Protein AF-A0A818DQZ1-F1 (afdb_monomer_lite)

Sequence (182 aa):
MADVVHRISELTHTRLSWFGCSDDDACNRLNHRHTVLMLLIFSAILTSRLFISDLIICWTPGEFTGNFVSYTRHYCYVTNTYYISMNETIPTLNNSHMRRKRSIYYYQWLPILLAFQSLLFLIPRLIWSSFSSRCGINLQHCLSPQFDYRTSRYKVHNITTMLNLLARAKQHDFNRMSTNDN

Radius of gyration: 31.28 Å; chains: 1; bounding box: 62×57×90 Å

Structure (mmCIF, N/CA/C/O backbone):
data_AF-A0A818DQZ1-F1
#
_entry.id   AF-A0A818DQZ1-F1
#
loop_
_atom_site.group_PDB
_atom_site.id
_atom_site.type_symbol
_atom_site.label_atom_id
_atom_site.label_alt_id
_atom_site.label_comp_id
_atom_site.label_asym_id
_atom_site.label_entity_id
_atom_site.label_seq_id
_atom_site.pdbx_PDB_ins_code
_atom_site.Cartn_x
_atom_site.Cartn_y
_atom_site.Cartn_z
_atom_site.occupancy
_atom_site.B_iso_or_equiv
_atom_site.auth_seq_id
_atom_site.auth_comp_id
_atom_site.auth_asym_id
_atom_site.auth_atom_id
_atom_site.pdbx_PDB_model_num
ATOM 1 N N . MET A 1 1 ? 11.824 -7.805 11.568 1.00 47.78 1 MET A N 1
ATOM 2 C CA . MET A 1 1 ? 11.277 -6.735 10.692 1.00 47.78 1 MET A CA 1
ATOM 3 C C . MET A 1 1 ? 12.377 -5.894 10.060 1.00 47.78 1 MET A C 1
ATOM 5 O O . MET A 1 1 ? 12.361 -5.762 8.843 1.00 47.78 1 MET A O 1
ATOM 9 N N . ALA A 1 2 ? 13.357 -5.417 10.841 1.00 38.09 2 ALA A N 1
ATOM 10 C CA . ALA A 1 2 ? 14.589 -4.831 10.307 1.00 38.09 2 ALA A CA 1
ATOM 11 C C . ALA A 1 2 ? 15.264 -5.759 9.281 1.00 38.09 2 ALA A C 1
ATOM 13 O O . ALA A 1 2 ? 15.567 -5.300 8.196 1.00 38.09 2 ALA A O 1
ATOM 14 N N . ASP A 1 3 ? 15.335 -7.072 9.529 1.00 43.72 3 ASP A N 1
ATOM 15 C CA . ASP A 1 3 ? 15.917 -8.030 8.570 1.00 43.72 3 ASP A CA 1
ATOM 16 C C . ASP A 1 3 ? 15.162 -8.177 7.243 1.00 43.72 3 ASP A C 1
ATOM 18 O O . ASP A 1 3 ? 15.770 -8.482 6.223 1.00 43.72 3 ASP A O 1
ATOM 22 N N . VAL A 1 4 ? 13.840 -7.970 7.223 1.00 52.91 4 VAL A N 1
ATOM 23 C CA . VAL A 1 4 ? 13.047 -8.052 5.982 1.00 52.91 4 VAL A CA 1
ATOM 24 C C . VAL A 1 4 ? 13.226 -6.773 5.175 1.00 52.91 4 VAL A C 1
ATOM 26 O O . VAL A 1 4 ? 13.477 -6.839 3.979 1.00 52.91 4 VAL A O 1
ATOM 29 N N . VAL A 1 5 ? 13.183 -5.612 5.833 1.00 55.16 5 VAL A N 1
ATOM 30 C CA . VAL A 1 5 ? 13.461 -4.314 5.200 1.00 55.16 5 VAL A CA 1
ATOM 31 C C . VAL A 1 5 ? 14.922 -4.227 4.746 1.00 55.16 5 VAL A C 1
ATOM 33 O O . VAL A 1 5 ? 15.173 -3.727 3.659 1.00 55.16 5 VAL A O 1
ATOM 36 N N . HIS A 1 6 ? 15.860 -4.786 5.513 1.00 45.72 6 HIS A N 1
ATOM 37 C CA . HIS A 1 6 ? 17.288 -4.841 5.198 1.00 45.72 6 HIS A CA 1
ATOM 38 C C . HIS A 1 6 ? 17.586 -5.825 4.059 1.00 45.72 6 HIS A C 1
ATOM 40 O O . HIS A 1 6 ? 18.389 -5.524 3.186 1.00 45.72 6 HIS A O 1
ATOM 46 N N . ARG A 1 7 ? 16.904 -6.979 3.987 1.00 51.22 7 ARG A N 1
ATOM 47 C CA . ARG A 1 7 ? 17.007 -7.885 2.824 1.00 51.22 7 ARG A CA 1
ATOM 48 C C . ARG A 1 7 ? 16.339 -7.309 1.580 1.00 51.22 7 ARG A C 1
ATOM 50 O O . ARG A 1 7 ? 16.860 -7.488 0.486 1.00 51.22 7 ARG A O 1
ATOM 57 N N . ILE A 1 8 ? 15.223 -6.592 1.729 1.00 55.84 8 ILE A N 1
ATOM 58 C CA . ILE A 1 8 ? 14.597 -5.856 0.624 1.00 55.84 8 ILE A CA 1
ATOM 59 C C . ILE A 1 8 ? 15.520 -4.722 0.163 1.00 55.84 8 ILE A C 1
ATOM 61 O O . ILE A 1 8 ? 15.687 -4.582 -1.042 1.00 55.84 8 ILE A O 1
ATOM 65 N N . SER A 1 9 ? 16.171 -3.983 1.076 1.00 52.62 9 SER A N 1
ATOM 66 C CA . SER A 1 9 ? 17.128 -2.916 0.741 1.00 52.62 9 SER A CA 1
ATOM 67 C C . SER A 1 9 ? 18.417 -3.443 0.111 1.00 52.62 9 SER A C 1
ATOM 69 O O . SER A 1 9 ? 18.928 -2.832 -0.821 1.00 52.62 9 SER A O 1
ATOM 71 N N . GLU A 1 10 ? 18.921 -4.590 0.567 1.00 52.28 10 GLU A N 1
ATOM 72 C CA . GLU A 1 10 ? 20.046 -5.320 -0.035 1.00 52.28 10 GLU A CA 1
ATOM 73 C C . GLU A 1 10 ? 19.701 -5.826 -1.445 1.00 52.28 10 GLU A C 1
ATOM 75 O O . GLU A 1 10 ? 20.519 -5.723 -2.360 1.00 52.28 10 GLU A O 1
ATOM 80 N N . LEU A 1 11 ? 18.465 -6.297 -1.664 1.00 50.78 11 LEU A N 1
ATOM 81 C CA . LEU A 1 11 ? 17.949 -6.665 -2.987 1.00 50.78 11 LEU A CA 1
ATOM 82 C C . LEU A 1 11 ? 17.739 -5.442 -3.897 1.00 50.78 11 LEU A C 1
ATOM 84 O O . LEU A 1 11 ? 17.914 -5.556 -5.110 1.00 50.78 11 LEU A O 1
ATOM 88 N N . THR A 1 12 ? 17.414 -4.259 -3.362 1.00 53.41 12 THR A N 1
ATOM 89 C CA . THR A 1 12 ? 17.425 -3.006 -4.141 1.00 53.41 12 THR A CA 1
ATOM 90 C C . THR A 1 12 ? 18.836 -2.473 -4.393 1.00 53.41 12 THR A C 1
ATOM 92 O O . THR A 1 12 ? 19.048 -1.887 -5.453 1.00 53.41 12 THR A O 1
ATOM 95 N N . HIS A 1 13 ? 19.805 -2.694 -3.497 1.00 48.12 13 HIS A N 1
ATOM 96 C CA . HIS A 1 13 ? 21.204 -2.263 -3.656 1.00 48.12 13 HIS A CA 1
ATOM 97 C C . HIS A 1 13 ? 22.009 -3.143 -4.619 1.00 48.12 13 HIS A C 1
ATOM 99 O O . HIS A 1 13 ? 22.716 -2.627 -5.481 1.00 48.12 13 HIS A O 1
ATOM 105 N N . THR A 1 14 ? 21.835 -4.462 -4.578 1.00 47.22 14 THR A N 1
ATOM 106 C CA . THR A 1 14 ? 22.411 -5.375 -5.588 1.00 47.22 14 THR A CA 1
ATOM 107 C C . THR A 1 14 ? 21.776 -5.189 -6.971 1.00 47.22 14 THR A C 1
ATOM 109 O O . THR A 1 14 ? 22.404 -5.475 -7.987 1.00 47.22 14 THR A O 1
ATOM 112 N N . ARG A 1 15 ? 20.566 -4.615 -7.032 1.00 47.59 15 ARG A N 1
ATOM 113 C CA . ARG A 1 15 ? 19.863 -4.213 -8.263 1.00 47.59 15 ARG A CA 1
ATOM 114 C C . ARG A 1 15 ? 20.023 -2.724 -8.602 1.00 47.59 15 ARG A C 1
ATOM 116 O O . ARG A 1 15 ? 19.498 -2.286 -9.622 1.00 47.59 15 ARG A O 1
ATOM 123 N N . LEU A 1 16 ? 20.769 -1.947 -7.807 1.00 50.62 16 LEU A N 1
ATOM 124 C CA . LEU A 1 16 ? 21.170 -0.574 -8.150 1.00 50.62 16 LEU A CA 1
ATOM 125 C C . LEU A 1 16 ? 22.153 -0.563 -9.330 1.00 50.62 16 LEU A C 1
ATOM 127 O O . LEU A 1 16 ? 22.091 0.341 -10.159 1.00 50.62 16 LEU A O 1
ATOM 131 N N . SER A 1 17 ? 22.938 -1.632 -9.497 1.00 45.19 17 SER A N 1
ATOM 132 C CA . SER A 1 17 ? 23.759 -1.878 -10.692 1.00 45.19 17 SER A CA 1
ATOM 133 C C . SER A 1 17 ? 22.932 -2.155 -11.963 1.00 45.19 17 SER A C 1
ATOM 135 O O . SER A 1 17 ? 23.385 -1.854 -13.062 1.00 45.19 17 SER A O 1
ATOM 137 N N . TRP A 1 18 ? 21.684 -2.633 -11.835 1.00 46.78 18 TRP A N 1
ATOM 138 C CA . TRP A 1 18 ? 20.730 -2.808 -12.947 1.00 46.78 18 TRP A CA 1
ATOM 139 C C . TRP A 1 18 ? 20.053 -1.504 -13.400 1.00 46.78 18 TRP A C 1
ATOM 141 O O . TRP A 1 18 ? 19.342 -1.504 -14.402 1.00 46.78 18 TRP A O 1
ATOM 151 N N . PHE A 1 19 ? 20.222 -0.392 -12.678 1.00 48.22 19 PHE A N 1
ATOM 152 C CA . PHE A 1 19 ? 19.726 0.927 -13.100 1.00 48.22 19 PHE A CA 1
ATOM 153 C C . PHE A 1 19 ? 20.746 1.708 -13.955 1.00 48.22 19 PHE A C 1
ATOM 155 O O . PHE A 1 19 ? 20.507 2.873 -14.259 1.00 48.22 19 PHE A O 1
ATOM 162 N N . GLY A 1 20 ? 21.880 1.095 -14.317 1.00 46.16 20 GLY A N 1
ATOM 163 C CA . GLY A 1 20 ? 22.997 1.747 -15.010 1.00 46.16 20 GLY A CA 1
ATOM 164 C C . GLY A 1 20 ? 22.925 1.787 -16.542 1.00 46.16 20 GLY A C 1
ATOM 165 O O . GLY A 1 20 ? 23.834 2.333 -17.158 1.00 46.16 20 GLY A O 1
ATOM 166 N N . CYS A 1 21 ? 21.882 1.246 -17.179 1.00 52.69 21 CYS A N 1
ATOM 167 C CA . CYS A 1 21 ? 21.684 1.405 -18.622 1.00 52.69 21 CYS A CA 1
ATOM 168 C C . CYS A 1 21 ? 20.655 2.513 -18.877 1.00 52.69 21 CYS A C 1
ATOM 170 O O . CYS A 1 21 ? 19.452 2.319 -18.719 1.00 52.69 21 CYS A O 1
ATOM 172 N N . SER A 1 22 ? 21.163 3.707 -19.179 1.00 55.16 22 SER A N 1
ATOM 173 C CA . SER A 1 22 ? 20.392 4.933 -19.376 1.00 55.16 22 SER A CA 1
ATOM 174 C C . SER A 1 22 ? 19.818 5.007 -20.793 1.00 55.16 22 SER A C 1
ATOM 176 O O . SER A 1 22 ? 20.357 5.726 -21.625 1.00 55.16 22 SER A O 1
ATOM 178 N N . ASP A 1 23 ? 18.721 4.289 -21.035 1.00 55.78 23 ASP A N 1
ATOM 179 C CA . ASP A 1 23 ? 17.857 4.473 -22.220 1.00 55.78 23 ASP A CA 1
ATOM 180 C C . ASP A 1 23 ? 16.355 4.396 -21.859 1.00 55.78 23 ASP A C 1
ATOM 182 O O . ASP A 1 23 ? 15.497 4.127 -22.693 1.00 55.78 23 ASP A O 1
ATOM 186 N N . ASP A 1 24 ? 16.019 4.602 -20.579 1.00 65.12 24 ASP A N 1
ATOM 187 C CA . ASP A 1 24 ? 14.637 4.582 -20.094 1.00 65.12 24 ASP A CA 1
ATOM 188 C C . ASP A 1 24 ? 14.044 5.999 -20.054 1.00 65.12 24 ASP A C 1
ATOM 190 O O . ASP A 1 24 ? 14.524 6.864 -19.309 1.00 65.12 24 ASP A O 1
ATOM 194 N N . ASP A 1 25 ? 12.944 6.210 -20.783 1.00 74.88 25 ASP A N 1
ATOM 195 C CA . ASP A 1 25 ? 12.157 7.446 -20.756 1.00 74.88 25 ASP A CA 1
ATOM 196 C C . ASP A 1 25 ? 11.821 7.891 -19.321 1.00 74.88 25 ASP A C 1
ATOM 198 O O . ASP A 1 25 ? 11.555 7.083 -18.422 1.00 74.88 25 ASP A O 1
ATOM 202 N N . ALA A 1 26 ? 11.764 9.208 -19.096 1.00 73.56 26 ALA A N 1
ATOM 203 C CA . ALA A 1 26 ? 11.501 9.789 -17.776 1.00 73.56 26 ALA A CA 1
ATOM 204 C C . ALA A 1 26 ? 10.198 9.264 -17.135 1.00 73.56 26 ALA A C 1
ATOM 206 O O . ALA A 1 26 ? 10.165 9.006 -15.929 1.00 73.56 26 ALA A O 1
ATOM 207 N N . CYS A 1 27 ? 9.154 9.036 -17.942 1.00 75.31 27 CYS A N 1
ATOM 208 C CA . CYS A 1 27 ? 7.898 8.433 -17.487 1.00 75.31 27 CYS A CA 1
ATOM 209 C C . CYS A 1 27 ? 8.081 6.993 -16.992 1.00 75.31 27 CYS A C 1
ATOM 211 O O . CYS A 1 27 ? 7.525 6.629 -15.953 1.00 75.31 27 CYS A O 1
ATOM 213 N N . ASN A 1 28 ? 8.888 6.183 -17.688 1.00 73.50 28 ASN A N 1
ATOM 214 C CA . ASN A 1 28 ? 9.162 4.812 -17.269 1.00 73.50 28 ASN A CA 1
ATOM 215 C C . ASN A 1 28 ? 9.879 4.816 -15.913 1.00 73.50 28 ASN A C 1
ATOM 217 O O . ASN A 1 28 ? 9.441 4.146 -14.977 1.00 73.50 28 ASN A O 1
ATOM 221 N N . ARG A 1 29 ? 10.923 5.644 -15.772 1.00 74.06 29 ARG A N 1
ATOM 222 C CA . ARG A 1 29 ? 11.687 5.800 -14.524 1.00 74.06 29 ARG A CA 1
ATOM 223 C C . ARG A 1 29 ? 10.828 6.245 -13.347 1.00 74.06 29 ARG A C 1
ATOM 225 O O . ARG A 1 29 ? 10.977 5.700 -12.253 1.00 74.06 29 ARG A O 1
ATOM 232 N N . LEU A 1 30 ? 9.942 7.221 -13.548 1.00 77.81 30 LEU A N 1
ATOM 233 C CA . LEU A 1 30 ? 9.057 7.694 -12.485 1.00 77.81 30 LEU A CA 1
ATOM 234 C C . LEU A 1 30 ? 8.181 6.549 -11.963 1.00 77.81 30 LEU A C 1
ATOM 236 O O . LEU A 1 30 ? 8.103 6.323 -10.757 1.00 77.81 30 LEU A O 1
ATOM 240 N N . ASN A 1 31 ? 7.599 5.771 -12.873 1.00 82.50 31 ASN A N 1
ATOM 241 C CA . ASN A 1 31 ? 6.626 4.758 -12.506 1.00 82.50 31 ASN A CA 1
ATOM 242 C C . ASN A 1 31 ? 7.258 3.517 -11.846 1.00 82.50 31 ASN A C 1
ATOM 244 O O . ASN A 1 31 ? 6.921 3.162 -10.718 1.00 82.50 31 ASN A O 1
ATOM 248 N N . HIS A 1 32 ? 8.227 2.867 -12.495 1.00 79.44 32 HIS A N 1
ATOM 249 C CA . HIS A 1 32 ? 8.748 1.594 -11.978 1.00 79.44 32 HIS A CA 1
ATOM 250 C C . HIS A 1 32 ? 9.737 1.762 -10.811 1.00 79.44 32 HIS A C 1
ATOM 252 O O . HIS A 1 32 ? 10.016 0.792 -10.104 1.00 79.44 32 HIS A O 1
ATOM 258 N N . ARG A 1 33 ? 10.317 2.959 -10.628 1.00 78.50 33 ARG A N 1
ATOM 259 C CA . ARG A 1 33 ? 11.301 3.231 -9.568 1.00 78.50 33 ARG A CA 1
ATOM 260 C C . ARG A 1 33 ? 10.695 4.030 -8.426 1.00 78.50 33 ARG A C 1
ATOM 262 O O . ARG A 1 33 ? 10.740 3.567 -7.291 1.00 78.50 33 ARG A O 1
ATOM 269 N N . HIS A 1 34 ? 10.140 5.210 -8.706 1.00 82.62 34 HIS A N 1
ATOM 270 C CA . HIS A 1 34 ? 9.663 6.099 -7.645 1.00 82.62 34 HIS A CA 1
ATOM 271 C C . HIS A 1 34 ? 8.326 5.632 -7.069 1.00 82.62 34 HIS A C 1
ATOM 273 O O . HIS A 1 34 ? 8.215 5.530 -5.849 1.00 82.62 34 HIS A O 1
ATOM 279 N N . THR A 1 35 ? 7.344 5.275 -7.905 1.00 88.31 35 THR A N 1
ATOM 280 C CA . THR A 1 35 ? 6.035 4.805 -7.413 1.00 88.31 35 THR A CA 1
ATOM 281 C C . THR A 1 35 ? 6.171 3.522 -6.595 1.00 88.31 35 THR A C 1
ATOM 283 O O . THR A 1 35 ? 5.635 3.442 -5.492 1.00 88.31 35 THR A O 1
ATOM 286 N N . VAL A 1 36 ? 6.943 2.540 -7.077 1.00 87.19 36 VAL A N 1
ATOM 287 C CA . VAL A 1 36 ? 7.194 1.281 -6.349 1.00 87.19 36 VAL A CA 1
ATOM 288 C C . VAL A 1 36 ? 7.877 1.543 -5.003 1.00 87.19 36 VAL A C 1
ATOM 290 O O . VAL A 1 36 ? 7.434 1.011 -3.988 1.00 87.19 36 VAL A O 1
ATOM 293 N N . LEU A 1 37 ? 8.910 2.396 -4.968 1.00 86.44 37 LEU A N 1
ATOM 294 C CA . LEU A 1 37 ? 9.603 2.758 -3.727 1.00 86.44 37 LEU A CA 1
ATOM 295 C C . LEU A 1 37 ? 8.650 3.425 -2.723 1.00 86.44 37 LEU A C 1
ATOM 297 O O . LEU A 1 37 ? 8.609 3.022 -1.563 1.00 86.44 37 LEU A O 1
ATOM 301 N N . MET A 1 38 ? 7.864 4.411 -3.165 1.00 88.56 38 MET A N 1
ATOM 302 C CA . MET A 1 38 ? 6.917 5.124 -2.302 1.00 88.56 38 MET A CA 1
ATOM 303 C C . MET A 1 38 ? 5.849 4.178 -1.743 1.00 88.56 38 MET A C 1
ATOM 305 O O . MET A 1 38 ? 5.587 4.191 -0.541 1.00 88.56 38 MET A O 1
ATOM 309 N N . LEU A 1 39 ? 5.277 3.309 -2.583 1.00 90.12 39 LEU A N 1
ATOM 310 C CA . LEU A 1 39 ? 4.285 2.320 -2.156 1.00 90.12 39 LEU A CA 1
ATOM 311 C C . LEU A 1 39 ? 4.863 1.320 -1.148 1.00 90.12 39 LEU A C 1
ATOM 313 O O . LEU A 1 39 ? 4.202 1.009 -0.159 1.00 90.12 39 LEU A O 1
ATOM 317 N N . LEU A 1 40 ? 6.101 0.857 -1.350 1.00 87.12 40 LEU A N 1
ATOM 318 C CA . LEU A 1 40 ? 6.775 -0.037 -0.405 1.00 87.12 40 LEU A CA 1
ATOM 319 C C . LEU A 1 40 ? 7.040 0.642 0.942 1.00 87.12 40 LEU A C 1
ATOM 321 O O . LEU A 1 40 ? 6.809 0.027 1.982 1.00 87.12 40 LEU A O 1
ATOM 325 N N . ILE A 1 41 ? 7.469 1.908 0.940 1.00 88.12 41 ILE A N 1
ATOM 326 C CA . ILE A 1 41 ? 7.681 2.680 2.172 1.00 88.12 41 ILE A CA 1
ATOM 327 C C . ILE A 1 41 ? 6.360 2.837 2.930 1.00 88.12 41 ILE A C 1
ATOM 329 O O . ILE A 1 41 ? 6.297 2.520 4.117 1.00 88.12 41 ILE A O 1
ATOM 333 N N . PHE A 1 42 ? 5.285 3.261 2.260 1.00 89.44 42 PHE A N 1
ATOM 334 C CA . PHE A 1 42 ? 3.97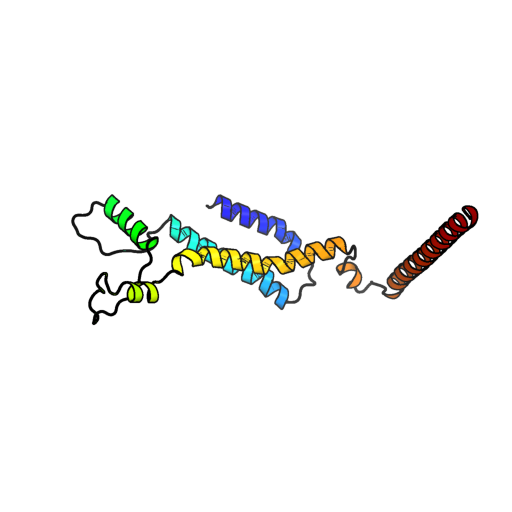8 3.399 2.906 1.00 89.44 42 PHE A CA 1
ATOM 335 C C . PHE A 1 42 ? 3.437 2.062 3.416 1.00 89.44 42 PHE A C 1
ATOM 337 O O . PHE A 1 42 ? 2.959 1.989 4.548 1.00 89.44 42 PHE A O 1
ATOM 344 N N . SER A 1 43 ? 3.575 0.989 2.636 1.00 89.75 43 SER A N 1
ATOM 345 C CA . SER A 1 43 ? 3.207 -0.362 3.062 1.00 89.75 43 SER A CA 1
ATOM 346 C C . SER A 1 43 ? 3.983 -0.791 4.310 1.00 89.75 43 SER A C 1
ATOM 348 O O . SER A 1 43 ? 3.396 -1.351 5.236 1.00 89.75 43 SER A O 1
ATOM 350 N N . ALA A 1 44 ? 5.289 -0.515 4.371 1.00 86.75 44 ALA A N 1
ATOM 351 C CA . ALA A 1 44 ? 6.131 -0.843 5.518 1.00 86.75 44 ALA A CA 1
ATOM 352 C C . ALA A 1 44 ? 5.762 -0.022 6.763 1.00 86.75 44 ALA A C 1
ATOM 354 O O . ALA A 1 44 ? 5.709 -0.576 7.860 1.00 86.75 44 ALA A O 1
ATOM 355 N N . ILE A 1 45 ? 5.457 1.271 6.601 1.00 88.88 45 ILE A N 1
ATOM 356 C CA . ILE A 1 45 ? 4.994 2.137 7.696 1.00 88.88 45 ILE A CA 1
ATOM 357 C C . ILE A 1 45 ? 3.653 1.642 8.243 1.00 88.88 45 ILE A C 1
ATOM 359 O O . ILE A 1 45 ? 3.503 1.503 9.452 1.00 88.88 45 ILE A O 1
ATOM 363 N N . LEU A 1 46 ? 2.677 1.347 7.382 1.00 88.81 46 LEU A N 1
ATOM 364 C CA . LEU A 1 46 ? 1.388 0.818 7.837 1.00 88.81 46 LEU A CA 1
ATOM 365 C C . LEU A 1 46 ? 1.565 -0.524 8.546 1.00 88.81 46 LEU A C 1
ATOM 367 O O . LEU A 1 46 ? 0.982 -0.748 9.601 1.00 88.81 46 LEU A O 1
ATOM 371 N N . THR A 1 47 ? 2.423 -1.385 8.002 1.00 86.75 47 THR A N 1
ATOM 372 C CA . THR A 1 47 ? 2.699 -2.696 8.586 1.00 86.75 47 THR A CA 1
ATOM 373 C C . THR A 1 47 ? 3.361 -2.581 9.956 1.00 86.75 47 THR A C 1
ATOM 375 O O . THR A 1 47 ? 2.959 -3.266 10.888 1.00 86.75 47 THR A O 1
ATOM 378 N N . SER A 1 48 ? 4.336 -1.685 10.126 1.00 86.19 48 SER A N 1
ATOM 379 C CA . SER A 1 48 ? 4.999 -1.493 11.421 1.00 86.19 48 SER A CA 1
ATOM 380 C C . SER A 1 48 ? 4.037 -0.979 12.493 1.00 86.19 48 SER A C 1
ATOM 382 O O . SER A 1 48 ? 4.117 -1.410 13.644 1.00 86.19 48 SER A O 1
ATOM 384 N N . ARG A 1 49 ? 3.074 -0.130 12.110 1.00 83.31 49 ARG A N 1
ATOM 385 C CA . ARG A 1 49 ? 2.006 0.328 13.008 1.00 83.31 49 ARG A CA 1
ATOM 386 C C . ARG A 1 49 ? 1.105 -0.812 13.483 1.00 83.31 49 ARG A C 1
ATOM 388 O O . ARG A 1 49 ? 0.698 -0.755 14.634 1.00 83.31 49 ARG A O 1
ATOM 395 N N . LEU A 1 50 ? 0.865 -1.847 12.667 1.00 78.62 50 LEU A N 1
ATOM 396 C CA . LEU A 1 50 ? 0.096 -3.036 13.079 1.00 78.62 50 LEU A CA 1
ATOM 397 C C . LEU A 1 50 ? 0.776 -3.813 14.220 1.00 78.62 50 LEU A C 1
ATOM 399 O O . LEU A 1 50 ? 0.089 -4.442 15.014 1.00 78.62 50 LEU A O 1
ATOM 403 N N . PHE A 1 51 ? 2.113 -3.811 14.281 1.00 78.56 51 PHE A N 1
ATOM 404 C CA . PHE A 1 51 ? 2.872 -4.617 15.247 1.00 78.56 51 PHE A CA 1
ATOM 405 C C . PHE A 1 51 ? 3.234 -3.869 16.531 1.00 78.56 51 PHE A C 1
ATOM 407 O O . PHE A 1 51 ? 3.376 -4.489 17.580 1.00 78.56 51 PHE A O 1
ATOM 414 N N . ILE A 1 52 ? 3.460 -2.557 16.440 1.00 78.62 52 ILE A N 1
ATOM 415 C CA . ILE A 1 52 ? 4.010 -1.756 17.545 1.00 78.62 52 ILE A CA 1
ATOM 416 C C . ILE A 1 52 ? 2.905 -1.013 18.304 1.00 78.62 52 ILE A C 1
ATOM 418 O O . ILE A 1 52 ? 3.098 -0.627 19.454 1.00 78.62 52 ILE A O 1
ATOM 422 N N . SER A 1 53 ? 1.761 -0.752 17.670 1.00 76.31 53 SER A N 1
ATOM 423 C CA . SER A 1 53 ? 0.737 0.141 18.210 1.00 76.31 53 SER A CA 1
ATOM 424 C C . SER A 1 53 ? -0.658 -0.465 18.121 1.00 76.31 53 SER A C 1
ATOM 426 O O . SER A 1 53 ? -0.979 -1.191 17.185 1.00 76.31 53 SER A O 1
ATOM 428 N N . ASP A 1 54 ? -1.508 -0.102 19.082 1.00 80.19 54 ASP A N 1
ATOM 429 C CA . ASP A 1 54 ? -2.930 -0.427 19.032 1.00 80.19 54 ASP A CA 1
ATOM 430 C C . ASP A 1 54 ? -3.574 0.300 17.836 1.00 80.19 54 ASP A C 1
ATOM 432 O O . ASP A 1 54 ? -3.609 1.529 17.776 1.00 80.19 54 ASP A O 1
ATOM 436 N N . LEU A 1 55 ? -4.079 -0.468 16.866 1.00 81.56 55 LEU A N 1
ATOM 437 C CA . LEU A 1 55 ? -4.665 0.036 15.612 1.00 81.56 55 LEU A CA 1
ATOM 438 C C . LEU A 1 55 ? -5.940 0.851 15.815 1.00 81.56 55 LEU A C 1
ATOM 440 O O . LEU A 1 55 ? -6.258 1.738 15.024 1.00 81.56 55 LEU A O 1
ATOM 444 N N . ILE A 1 56 ? -6.686 0.507 16.862 1.00 88.06 56 ILE A N 1
ATOM 445 C CA . ILE A 1 56 ? -7.923 1.159 17.257 1.00 88.06 56 ILE A CA 1
ATOM 446 C C . ILE A 1 56 ? -7.993 1.215 18.779 1.00 88.06 56 ILE A C 1
ATOM 448 O O . ILE A 1 56 ? -7.656 0.256 19.476 1.00 88.06 56 ILE A O 1
ATOM 452 N N . ILE A 1 57 ? -8.458 2.349 19.292 1.00 89.94 57 ILE A N 1
ATOM 453 C CA . ILE A 1 57 ? -8.733 2.536 20.712 1.00 89.94 57 ILE A CA 1
ATOM 454 C C . ILE A 1 57 ? -10.247 2.499 20.877 1.00 89.94 57 ILE A C 1
ATOM 456 O O . ILE A 1 57 ? -10.962 3.339 20.335 1.00 89.94 57 ILE A O 1
ATOM 460 N N . CYS A 1 58 ? -10.735 1.501 21.607 1.00 91.31 58 CYS A N 1
ATOM 461 C CA . CYS A 1 58 ? -12.140 1.377 21.963 1.00 91.31 58 CYS A CA 1
ATOM 462 C C . CYS A 1 58 ? -12.387 1.910 23.377 1.00 91.31 58 CYS A C 1
ATOM 464 O O . CYS A 1 58 ? -11.542 1.768 24.263 1.00 91.31 58 CYS A O 1
ATOM 466 N N . TRP A 1 59 ? -13.570 2.481 23.590 1.00 92.00 59 TRP A N 1
ATOM 467 C CA . TRP A 1 59 ? -14.061 2.771 24.931 1.00 92.00 59 TRP A CA 1
ATOM 468 C C . TRP A 1 59 ? -14.510 1.461 25.589 1.00 92.00 59 TRP A C 1
ATOM 470 O O . TRP A 1 59 ? -15.386 0.773 25.066 1.00 92.00 59 TRP A O 1
ATOM 480 N N . THR A 1 60 ? -13.868 1.097 26.698 1.00 93.31 60 THR A N 1
ATOM 481 C CA . THR A 1 60 ? -14.133 -0.130 27.462 1.00 93.31 60 THR A CA 1
ATOM 482 C C . THR A 1 60 ? -14.632 0.215 28.864 1.00 93.31 60 THR A C 1
ATOM 484 O O . THR A 1 60 ? -14.225 1.247 29.402 1.00 93.31 60 THR A O 1
ATOM 487 N N . PRO A 1 61 ? -15.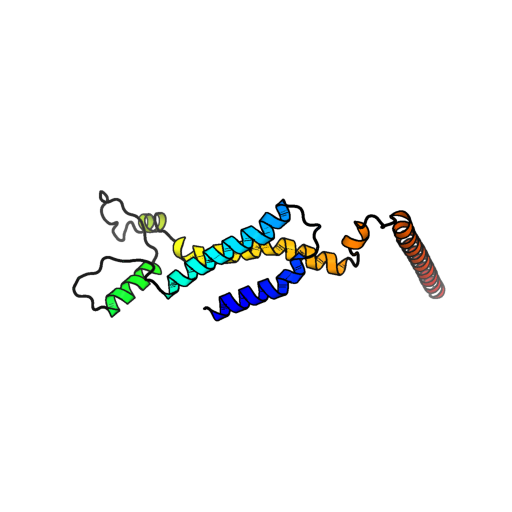469 -0.633 29.486 1.00 92.94 61 PRO A N 1
ATOM 488 C CA . PRO A 1 61 ? -15.904 -0.424 30.863 1.00 92.94 61 PRO A CA 1
ATOM 489 C C . PRO A 1 61 ? -14.715 -0.471 31.837 1.00 92.94 61 PRO A C 1
ATOM 491 O O . PRO A 1 61 ? -13.710 -1.139 31.585 1.00 92.94 61 PRO A O 1
ATOM 494 N N . GLY A 1 62 ? -14.830 0.247 32.959 1.00 91.75 62 GLY A N 1
ATOM 495 C CA . GLY A 1 62 ? -13.740 0.423 33.933 1.00 91.75 62 GLY A CA 1
ATOM 496 C C . GLY A 1 62 ? -13.373 -0.831 34.735 1.00 91.75 62 GLY A C 1
ATOM 497 O O . GLY A 1 62 ? -12.343 -0.855 35.397 1.00 91.75 62 GLY A O 1
ATOM 498 N N . GLU A 1 63 ? -14.194 -1.875 34.662 1.00 93.75 63 GLU A N 1
ATOM 499 C CA . GLU A 1 63 ? -13.985 -3.168 35.326 1.00 93.75 63 GLU A CA 1
ATOM 500 C C . GLU A 1 63 ? -13.040 -4.112 34.562 1.00 93.75 63 GLU A C 1
ATOM 502 O O . GLU A 1 63 ? -12.652 -5.162 35.075 1.00 93.75 63 GLU A O 1
ATOM 507 N N . PHE A 1 64 ? -12.647 -3.760 33.334 1.00 93.31 64 PHE A N 1
ATOM 508 C CA . PHE A 1 64 ? -11.761 -4.592 32.523 1.00 93.31 64 PHE A CA 1
ATOM 509 C C . PHE A 1 64 ? -10.300 -4.464 32.964 1.00 93.31 64 PHE A C 1
ATOM 511 O O . PHE A 1 64 ? -9.742 -3.370 33.045 1.00 93.31 64 PHE A O 1
ATOM 518 N N . THR A 1 65 ? -9.641 -5.607 33.175 1.00 94.12 65 THR A N 1
ATOM 519 C CA . THR A 1 65 ? -8.186 -5.648 33.390 1.00 94.12 65 THR A CA 1
ATOM 520 C C . THR A 1 65 ? -7.434 -5.281 32.105 1.00 94.12 65 THR A C 1
ATOM 522 O O . THR A 1 65 ? -7.979 -5.370 31.002 1.00 94.12 65 THR A O 1
ATOM 525 N N . GLY A 1 66 ? -6.152 -4.911 32.212 1.00 91.44 66 GLY A N 1
ATOM 526 C CA . GLY A 1 66 ? -5.345 -4.498 31.052 1.00 91.44 66 GLY A CA 1
ATOM 527 C C . GLY A 1 66 ? -5.334 -5.516 29.900 1.00 91.44 66 GLY A C 1
ATOM 528 O O . GLY A 1 66 ? -5.425 -5.132 28.732 1.00 91.44 66 GLY A O 1
ATOM 529 N N . ASN A 1 67 ? -5.320 -6.816 30.213 1.00 92.50 67 ASN A N 1
ATOM 530 C CA . ASN A 1 67 ? -5.405 -7.886 29.217 1.00 92.50 67 ASN A CA 1
ATOM 531 C C . ASN A 1 67 ? -6.760 -7.913 28.500 1.00 92.50 67 ASN A C 1
ATOM 533 O O . ASN A 1 67 ? -6.793 -8.067 27.279 1.00 92.50 67 ASN A O 1
ATOM 537 N N . PHE A 1 68 ? -7.868 -7.723 29.223 1.00 94.19 68 PHE A N 1
ATOM 538 C CA . PHE A 1 68 ? -9.198 -7.637 28.613 1.00 94.19 68 PHE A CA 1
ATOM 539 C C . PHE A 1 68 ? -9.329 -6.414 27.710 1.00 94.19 68 PHE A C 1
ATOM 541 O O . PHE A 1 68 ? -9.930 -6.505 26.639 1.00 94.19 68 PHE A O 1
ATOM 548 N N . VAL A 1 69 ? -8.725 -5.287 28.087 1.00 92.88 69 VAL A N 1
ATOM 549 C CA . VAL A 1 69 ? -8.706 -4.091 27.240 1.00 92.88 69 VAL A CA 1
ATOM 550 C C . VAL A 1 69 ? -7.929 -4.357 25.945 1.00 92.88 69 VAL A C 1
ATOM 552 O O . VAL A 1 69 ? -8.441 -4.075 24.863 1.00 92.88 69 VAL A O 1
ATOM 555 N N . SER A 1 70 ? -6.739 -4.962 26.024 1.00 91.12 70 SER A N 1
ATOM 556 C CA . SER A 1 70 ? -5.954 -5.320 24.831 1.00 91.12 70 SER A CA 1
ATOM 557 C C . SER A 1 70 ? -6.685 -6.333 23.938 1.00 91.12 70 SER A C 1
ATOM 559 O O . SER A 1 70 ? -6.739 -6.155 22.718 1.00 91.12 70 SER A O 1
ATOM 561 N N . TYR A 1 71 ? -7.333 -7.343 24.529 1.00 91.62 71 TYR A N 1
ATOM 562 C CA . TYR A 1 71 ? -8.182 -8.290 23.800 1.00 91.62 71 TYR A CA 1
ATOM 563 C C . TYR A 1 71 ? -9.342 -7.584 23.088 1.00 91.62 71 TYR A C 1
ATOM 565 O O . TYR A 1 71 ? -9.580 -7.819 21.904 1.00 91.62 71 TYR A O 1
ATOM 573 N N . THR A 1 72 ? -10.026 -6.670 23.780 1.00 93.19 72 THR A N 1
ATOM 574 C CA . THR A 1 72 ? -11.161 -5.929 23.216 1.00 93.19 72 THR A CA 1
ATOM 575 C C . THR A 1 72 ? -10.729 -5.071 22.029 1.00 93.19 72 THR A C 1
ATOM 577 O O . THR A 1 72 ? -11.420 -5.053 21.014 1.00 93.19 72 THR A O 1
ATOM 580 N N . ARG A 1 73 ? -9.551 -4.434 22.085 1.00 90.88 73 ARG A N 1
ATOM 581 C CA . ARG A 1 73 ? -8.999 -3.675 20.947 1.00 90.88 73 ARG A CA 1
ATOM 582 C C . ARG A 1 73 ? -8.772 -4.554 19.718 1.00 90.88 73 ARG A C 1
ATOM 584 O O . ARG A 1 73 ? -9.195 -4.185 18.624 1.00 90.88 73 ARG A O 1
ATOM 591 N N . HIS A 1 74 ? -8.174 -5.734 19.895 1.00 89.69 74 HIS A N 1
ATOM 592 C CA . HIS A 1 74 ? -7.985 -6.694 18.801 1.00 89.69 74 HIS A CA 1
ATOM 593 C C . HIS A 1 74 ? -9.324 -7.193 18.252 1.00 89.69 74 HIS A C 1
ATOM 595 O O . HIS A 1 74 ? -9.526 -7.236 17.037 1.00 89.69 74 HIS A O 1
ATOM 601 N N . TYR A 1 75 ? -10.266 -7.508 19.139 1.00 91.44 75 TYR A N 1
ATOM 602 C CA . TYR A 1 75 ? -11.601 -7.950 18.760 1.00 91.44 75 TYR A CA 1
ATOM 603 C C . TYR A 1 75 ? -12.353 -6.883 17.951 1.00 91.44 75 TYR A C 1
ATOM 605 O O . TYR A 1 75 ? -12.937 -7.199 16.913 1.00 91.44 75 TYR A O 1
ATOM 613 N N . CYS A 1 76 ? -12.295 -5.616 18.374 1.00 90.38 76 CYS A N 1
ATOM 614 C CA . CYS A 1 76 ? -12.883 -4.480 17.662 1.00 90.38 76 CYS A CA 1
ATOM 615 C C . CYS A 1 76 ? -12.205 -4.183 16.320 1.00 90.38 76 CYS A C 1
ATOM 617 O O . CYS A 1 76 ? -12.854 -3.632 15.440 1.00 90.38 76 CYS A O 1
ATOM 619 N N . TYR A 1 77 ? -10.922 -4.512 16.153 1.00 88.19 77 TYR A N 1
ATOM 620 C CA . TYR A 1 77 ? -10.224 -4.334 14.880 1.00 88.19 77 TYR A CA 1
ATOM 621 C C . TYR A 1 77 ? -10.593 -5.416 13.855 1.00 88.19 77 TYR A C 1
ATOM 623 O O . TYR A 1 77 ? -10.827 -5.116 12.683 1.00 88.19 77 TYR A O 1
ATOM 631 N N . VAL A 1 78 ? -10.647 -6.679 14.287 1.00 88.38 78 VAL A N 1
ATOM 632 C CA . VAL A 1 78 ? -10.976 -7.818 13.412 1.00 88.38 78 VAL A CA 1
ATOM 633 C C . VAL A 1 78 ? -12.469 -7.839 13.078 1.00 88.38 78 VAL A C 1
ATOM 635 O O . VAL A 1 78 ? -12.861 -8.152 11.952 1.00 88.38 78 VAL A O 1
ATOM 638 N N . THR A 1 79 ? -13.317 -7.464 14.036 1.00 87.12 79 THR A N 1
ATOM 639 C CA . THR A 1 79 ? -14.759 -7.346 13.818 1.00 87.12 79 THR A CA 1
ATOM 640 C C . THR A 1 79 ? -15.067 -6.037 13.102 1.00 87.12 79 THR A C 1
ATOM 642 O O . THR A 1 79 ? -14.690 -4.968 13.562 1.00 87.12 79 THR A O 1
ATOM 645 N N . ASN A 1 80 ? -15.796 -6.098 11.987 1.00 84.38 80 ASN A N 1
ATOM 646 C CA . ASN A 1 80 ? -16.110 -4.898 11.208 1.00 84.38 80 ASN A CA 1
ATOM 647 C C . ASN A 1 80 ? -16.850 -3.850 12.044 1.00 84.38 80 ASN A C 1
ATOM 649 O O . ASN A 1 80 ? -17.882 -4.137 12.659 1.00 84.38 80 ASN A O 1
ATOM 653 N N . THR A 1 81 ? -16.340 -2.623 12.013 1.00 88.69 81 THR A N 1
ATOM 654 C CA . THR A 1 81 ? -16.962 -1.464 12.652 1.00 88.69 81 THR A CA 1
ATOM 655 C C . THR A 1 81 ? -17.954 -0.818 11.695 1.00 88.69 81 THR A C 1
ATOM 657 O O . THR A 1 81 ? -17.884 -1.011 10.484 1.00 88.69 81 THR A O 1
ATOM 660 N N . TYR A 1 82 ? -18.922 -0.076 12.220 1.00 88.38 82 TYR A N 1
ATOM 661 C CA . TYR A 1 82 ? -19.893 0.658 11.416 1.00 88.38 82 TYR A CA 1
ATOM 662 C C . TYR A 1 82 ? -20.100 2.038 12.021 1.00 88.38 82 TYR A C 1
ATOM 664 O O . TYR A 1 82 ? -19.997 2.216 13.235 1.00 88.38 82 TYR A O 1
ATOM 672 N N . TYR A 1 83 ? -20.388 3.010 11.165 1.00 87.25 83 TYR A N 1
ATOM 673 C CA . TYR A 1 83 ? -20.680 4.365 11.608 1.00 87.25 83 TYR A CA 1
ATOM 674 C C . TYR A 1 83 ? -22.173 4.530 11.914 1.00 87.25 83 TYR A C 1
ATOM 676 O O . TYR A 1 83 ? -23.032 4.114 11.128 1.00 87.25 83 TYR A O 1
ATOM 684 N N . ILE A 1 84 ? -22.473 5.176 13.039 1.00 86.12 84 ILE A N 1
ATOM 685 C CA . ILE A 1 84 ? -23.818 5.589 13.436 1.00 86.12 84 ILE A CA 1
ATOM 686 C C . ILE A 1 84 ? -23.799 7.070 13.820 1.00 86.12 84 ILE A C 1
ATOM 688 O O . ILE A 1 84 ? -22.856 7.540 14.456 1.00 86.12 84 ILE A O 1
ATOM 692 N N . SER A 1 85 ? -24.827 7.807 13.398 1.00 86.06 85 SER A N 1
ATOM 693 C CA . SER A 1 85 ? -25.007 9.202 13.803 1.00 86.06 85 SER A CA 1
ATOM 694 C C . SER A 1 85 ? -25.461 9.267 15.260 1.00 86.06 85 SER A C 1
ATOM 696 O O . SER A 1 85 ? -26.248 8.430 15.692 1.00 86.06 85 SER A O 1
ATOM 698 N N . MET A 1 86 ? -25.033 10.291 16.002 1.00 85.81 86 MET A N 1
ATOM 699 C CA . MET A 1 86 ? -25.411 10.474 17.414 1.00 85.81 86 MET A CA 1
ATOM 700 C C . MET A 1 86 ? -26.920 10.687 17.624 1.00 85.81 86 MET A C 1
ATOM 702 O O . MET A 1 86 ? -27.410 10.502 18.731 1.00 85.81 86 MET A O 1
ATOM 706 N N . ASN A 1 87 ? -27.656 11.066 16.573 1.00 87.56 87 ASN A N 1
ATOM 707 C CA . ASN A 1 87 ? -29.108 11.265 16.623 1.00 87.56 87 ASN A CA 1
ATOM 708 C C . ASN A 1 87 ? -29.915 9.990 16.293 1.00 87.56 87 ASN A C 1
ATOM 710 O O . ASN A 1 87 ? -31.142 10.009 16.337 1.00 87.56 87 ASN A O 1
ATOM 714 N N . GLU A 1 88 ? -29.253 8.891 15.915 1.00 82.19 88 GLU A N 1
ATOM 715 C CA . GLU A 1 88 ? -29.905 7.618 15.589 1.00 82.19 88 GLU A CA 1
ATOM 716 C C . GLU A 1 88 ? -29.771 6.621 16.749 1.00 82.19 88 GLU A C 1
ATOM 718 O O . GLU A 1 88 ? -28.710 6.477 17.354 1.00 82.19 88 GLU A O 1
ATOM 723 N N . THR A 1 89 ? -30.839 5.875 17.043 1.00 81.44 89 THR A N 1
ATOM 724 C CA . THR A 1 89 ? -30.793 4.777 18.020 1.00 81.44 89 THR A CA 1
ATOM 725 C C . THR A 1 89 ? -30.007 3.588 17.473 1.00 81.44 89 THR A C 1
ATOM 727 O O . THR A 1 89 ? -30.137 3.246 16.295 1.00 81.44 89 THR A O 1
ATOM 730 N N . ILE A 1 90 ? -29.257 2.901 18.338 1.00 83.12 90 ILE A N 1
ATOM 731 C CA . ILE A 1 90 ? -28.489 1.704 17.969 1.00 83.12 90 ILE A CA 1
ATOM 732 C C . ILE A 1 90 ? -29.444 0.651 17.372 1.00 83.12 90 ILE A C 1
ATOM 734 O O . ILE A 1 90 ? -30.400 0.252 18.042 1.00 83.12 90 ILE A O 1
ATOM 738 N N . PRO A 1 91 ? -29.225 0.194 16.123 1.00 76.31 91 PRO A N 1
ATOM 739 C CA . PRO A 1 91 ? -30.136 -0.732 15.466 1.00 76.31 91 PRO A CA 1
ATOM 740 C C . PRO A 1 91 ? -30.181 -2.069 16.214 1.00 76.31 91 PRO A C 1
ATOM 742 O O . PRO A 1 91 ? -29.151 -2.704 16.449 1.00 76.31 91 PRO A O 1
ATOM 745 N N . THR A 1 92 ? -31.392 -2.506 16.562 1.00 73.81 92 THR A N 1
ATOM 746 C CA . THR A 1 92 ? -31.664 -3.815 17.170 1.00 73.81 92 THR A CA 1
ATOM 747 C C . THR A 1 92 ? -31.464 -4.951 16.156 1.00 73.81 92 THR A C 1
ATOM 749 O O . THR A 1 92 ? -31.318 -4.710 14.954 1.00 73.81 92 THR A O 1
ATOM 752 N N . LEU A 1 93 ? -31.449 -6.208 16.622 1.00 66.94 93 LEU A N 1
ATOM 753 C CA . LEU A 1 93 ? -31.131 -7.401 15.813 1.00 66.94 93 LEU A CA 1
ATOM 754 C C . LEU A 1 93 ? -31.949 -7.499 14.502 1.00 66.94 93 LEU A C 1
ATOM 756 O O . LEU A 1 93 ? -31.421 -7.937 13.477 1.00 66.94 93 LEU A O 1
ATOM 760 N N . ASN A 1 94 ? -33.195 -7.008 14.512 1.00 68.81 94 ASN A N 1
ATOM 761 C CA . ASN A 1 94 ? -34.098 -6.989 13.354 1.00 68.81 94 ASN A CA 1
ATOM 762 C C . ASN A 1 94 ? -33.609 -6.080 12.210 1.00 68.81 94 ASN A C 1
ATOM 764 O O . ASN A 1 94 ? -33.909 -6.343 11.051 1.00 68.81 94 ASN A O 1
ATOM 768 N N . ASN A 1 95 ? -32.798 -5.058 12.506 1.00 71.38 95 ASN A N 1
ATOM 769 C CA . ASN A 1 95 ? -32.260 -4.098 11.532 1.00 71.38 95 ASN A CA 1
ATOM 770 C C . ASN A 1 95 ? -30.773 -4.344 11.207 1.00 71.38 95 ASN A C 1
ATOM 772 O O . ASN A 1 95 ? -30.037 -3.431 10.822 1.00 71.38 95 ASN A O 1
ATOM 776 N N . SER A 1 96 ? -30.312 -5.591 11.332 1.00 72.69 96 SER A N 1
ATOM 777 C CA . SER A 1 96 ? -28.920 -5.995 11.072 1.00 72.69 96 SER A CA 1
ATOM 778 C C . SER A 1 96 ? -28.430 -5.692 9.644 1.00 72.69 96 SER A C 1
ATOM 780 O O . SER A 1 96 ? -27.239 -5.434 9.440 1.00 72.69 96 SER A O 1
ATOM 782 N N . HIS A 1 97 ? -29.338 -5.628 8.664 1.00 77.50 97 HIS A N 1
ATOM 783 C CA . HIS A 1 97 ? -29.028 -5.235 7.285 1.00 77.50 97 HIS A CA 1
ATOM 784 C C . HIS A 1 97 ? -28.456 -3.813 7.179 1.00 77.50 97 HIS A C 1
ATOM 786 O O . HIS A 1 97 ? -27.501 -3.590 6.432 1.00 77.50 97 HIS A O 1
ATOM 792 N N . MET A 1 98 ? -28.973 -2.861 7.964 1.00 75.06 98 MET A N 1
ATOM 793 C CA . MET A 1 98 ? -28.475 -1.479 7.966 1.00 75.06 98 MET A CA 1
ATOM 794 C C . MET A 1 98 ? -27.051 -1.394 8.519 1.00 75.06 98 MET A C 1
ATOM 796 O O . MET A 1 98 ? -26.228 -0.633 8.008 1.00 75.06 98 MET A O 1
ATOM 800 N N . ARG A 1 99 ? -26.744 -2.231 9.518 1.00 77.38 99 ARG A N 1
ATOM 801 C CA . ARG A 1 99 ? -25.416 -2.330 10.134 1.00 77.38 99 ARG A CA 1
ATOM 802 C C . ARG A 1 99 ? -24.371 -2.850 9.148 1.00 77.38 99 ARG A C 1
ATOM 804 O O . ARG A 1 99 ? -23.273 -2.312 9.084 1.00 77.38 99 ARG A O 1
ATOM 811 N N . ARG A 1 100 ? -24.735 -3.855 8.343 1.00 78.56 100 ARG A N 1
ATOM 812 C CA . ARG A 1 100 ? -23.865 -4.434 7.304 1.00 78.56 100 ARG A CA 1
ATOM 813 C C . ARG A 1 100 ? -23.643 -3.494 6.118 1.00 78.56 100 ARG A C 1
ATOM 815 O O . ARG A 1 100 ? -22.587 -3.521 5.505 1.00 78.56 100 ARG A O 1
ATOM 822 N N . LYS A 1 101 ? -24.622 -2.649 5.784 1.00 80.88 101 LYS A N 1
ATOM 823 C CA . LYS A 1 101 ? -24.468 -1.678 4.690 1.00 80.88 101 LYS A CA 1
ATOM 824 C C . LYS A 1 101 ? -23.502 -0.541 5.046 1.00 80.88 101 LYS A C 1
ATOM 826 O O . LYS A 1 101 ? -22.843 -0.009 4.163 1.00 80.88 101 LYS A O 1
ATOM 831 N N . ARG A 1 102 ? -23.424 -0.172 6.330 1.00 80.31 102 ARG A N 1
ATOM 832 C CA . ARG A 1 102 ? -22.560 0.905 6.849 1.00 80.31 102 ARG A CA 1
ATOM 833 C C . ARG A 1 102 ? -21.237 0.411 7.445 1.00 80.31 102 ARG A C 1
ATOM 835 O O . ARG A 1 102 ? -20.523 1.209 8.052 1.00 80.31 102 ARG A O 1
ATOM 842 N N . SER A 1 103 ? -20.919 -0.879 7.328 1.00 84.25 103 SER A N 1
ATOM 843 C CA . SER A 1 103 ? -19.692 -1.417 7.908 1.00 84.25 103 SER A CA 1
ATOM 844 C C . SER A 1 103 ? -18.461 -1.122 7.058 1.00 84.25 103 SER A C 1
ATOM 846 O O . SER A 1 103 ? -18.500 -1.119 5.828 1.00 84.25 103 SER A O 1
ATOM 848 N N . ILE A 1 104 ? -17.358 -0.873 7.749 1.00 86.75 104 ILE A N 1
ATOM 849 C CA . ILE A 1 104 ? -16.106 -0.386 7.200 1.00 86.75 104 ILE A CA 1
ATOM 850 C C . ILE A 1 104 ? -15.086 -1.527 7.209 1.00 86.75 104 ILE A C 1
ATOM 852 O O . ILE A 1 104 ? -14.709 -2.013 8.270 1.00 86.75 104 ILE A O 1
ATOM 856 N N . TYR A 1 105 ? -14.627 -1.931 6.022 1.00 87.19 105 TYR A N 1
ATOM 857 C CA . TYR A 1 105 ? -13.729 -3.082 5.838 1.00 87.19 105 TYR A CA 1
ATOM 858 C C . TYR A 1 105 ? -12.315 -2.697 5.365 1.00 87.19 105 TYR A C 1
ATOM 860 O O . TYR A 1 105 ? -11.384 -3.494 5.450 1.00 87.19 105 TYR A O 1
ATOM 868 N N . TYR A 1 106 ? -12.120 -1.486 4.833 1.00 87.75 106 TYR A N 1
ATOM 869 C CA . TYR A 1 106 ? -10.921 -1.158 4.048 1.00 87.75 106 TYR A CA 1
ATOM 870 C C . TYR A 1 106 ? -9.624 -1.063 4.870 1.00 87.75 106 TYR A C 1
ATOM 872 O O . TYR A 1 106 ? -8.548 -1.296 4.324 1.00 87.75 106 TYR A O 1
ATOM 880 N N . TYR A 1 107 ? -9.695 -0.771 6.174 1.00 87.31 107 TYR A N 1
ATOM 881 C CA . TYR A 1 107 ? -8.507 -0.638 7.032 1.00 87.31 107 TYR A CA 1
ATOM 882 C C . TYR A 1 107 ? -7.700 -1.934 7.166 1.00 87.31 107 TYR A C 1
ATOM 884 O O . TYR A 1 107 ? -6.481 -1.884 7.311 1.00 87.31 107 TYR A O 1
ATOM 892 N N . GLN A 1 108 ? -8.370 -3.085 7.104 1.00 88.06 108 GLN A N 1
ATOM 893 C CA . GLN A 1 108 ? -7.736 -4.399 7.225 1.00 88.06 108 GLN A CA 1
ATOM 894 C C . GLN A 1 108 ? -6.927 -4.748 5.967 1.00 88.06 108 GLN A C 1
ATOM 896 O O . GLN A 1 108 ? -5.848 -5.329 6.046 1.00 88.06 108 GLN A O 1
ATOM 901 N N . TRP A 1 109 ? -7.425 -4.347 4.796 1.00 91.00 109 TRP A N 1
ATOM 902 C CA . TRP A 1 109 ? -6.844 -4.701 3.498 1.00 91.00 109 TRP A CA 1
ATOM 903 C C . TRP A 1 109 ? -5.838 -3.682 2.974 1.00 91.00 109 TRP A C 1
ATOM 905 O O . TRP A 1 109 ? -5.052 -4.008 2.090 1.00 91.00 109 TRP A O 1
ATOM 915 N N . LEU A 1 110 ? -5.836 -2.460 3.509 1.00 91.69 110 LEU A N 1
ATOM 916 C CA . LEU A 1 110 ? -5.003 -1.367 3.014 1.00 91.69 110 LEU A CA 1
ATOM 917 C C . LEU A 1 110 ? -3.506 -1.738 2.887 1.00 91.69 110 LEU A C 1
ATOM 919 O O . LEU A 1 110 ? -2.963 -1.547 1.799 1.00 91.69 110 LEU A O 1
ATOM 923 N N . PRO A 1 111 ? -2.830 -2.333 3.894 1.00 87.62 111 PRO A N 1
ATOM 924 C CA . PRO A 1 111 ? -1.414 -2.698 3.766 1.00 87.62 111 PRO A CA 1
ATOM 925 C C . PRO A 1 111 ? -1.171 -3.749 2.669 1.00 87.62 111 PRO A C 1
ATOM 927 O O . PRO A 1 111 ? -0.192 -3.668 1.930 1.00 87.62 111 PRO A O 1
ATOM 930 N N . ILE A 1 112 ? -2.095 -4.705 2.522 1.00 89.19 112 ILE A N 1
ATOM 931 C CA . ILE A 1 112 ? -2.034 -5.767 1.505 1.00 89.19 112 ILE A CA 1
ATOM 932 C C . ILE A 1 112 ? -2.213 -5.170 0.106 1.00 89.19 112 ILE A C 1
ATOM 934 O O . ILE A 1 112 ? -1.474 -5.516 -0.814 1.00 89.19 112 ILE A O 1
ATOM 938 N N . LEU A 1 113 ? -3.161 -4.244 -0.052 1.00 94.00 113 LEU A N 1
ATOM 939 C CA . LEU A 1 113 ? -3.425 -3.570 -1.321 1.00 94.00 113 LEU A CA 1
ATOM 940 C C . LEU A 1 113 ? -2.235 -2.717 -1.767 1.00 94.00 113 LEU A C 1
ATOM 942 O O . LEU A 1 113 ? -1.876 -2.769 -2.940 1.00 94.00 113 LEU A O 1
ATOM 946 N N . LEU A 1 114 ? -1.579 -1.994 -0.853 1.00 91.12 114 LEU A N 1
ATOM 947 C CA . LEU A 1 114 ? -0.378 -1.216 -1.182 1.00 91.12 114 LEU A CA 1
ATOM 948 C C . LEU A 1 114 ? 0.787 -2.118 -1.615 1.00 91.12 114 LEU A C 1
ATOM 950 O O . LEU A 1 114 ? 1.460 -1.826 -2.607 1.00 91.12 114 LEU A O 1
ATOM 954 N N . ALA A 1 115 ? 1.003 -3.235 -0.915 1.00 87.00 115 ALA A N 1
ATOM 955 C CA . ALA A 1 115 ? 2.015 -4.216 -1.297 1.00 87.00 115 ALA A CA 1
ATOM 956 C C . ALA A 1 115 ? 1.713 -4.822 -2.677 1.00 87.00 115 ALA A C 1
ATOM 958 O O . ALA A 1 115 ? 2.584 -4.856 -3.549 1.00 87.00 115 ALA A O 1
ATOM 959 N N . PHE A 1 116 ? 0.466 -5.228 -2.917 1.00 91.50 116 PHE A N 1
ATOM 960 C CA . PHE A 1 116 ? 0.030 -5.770 -4.202 1.00 91.50 116 PHE A CA 1
ATOM 961 C C . PHE A 1 116 ? 0.172 -4.754 -5.342 1.00 91.50 116 PHE A C 1
ATOM 963 O O . PHE A 1 116 ? 0.693 -5.080 -6.407 1.00 91.50 116 PHE A O 1
ATOM 970 N N . GLN A 1 117 ? -0.203 -3.498 -5.107 1.00 92.12 117 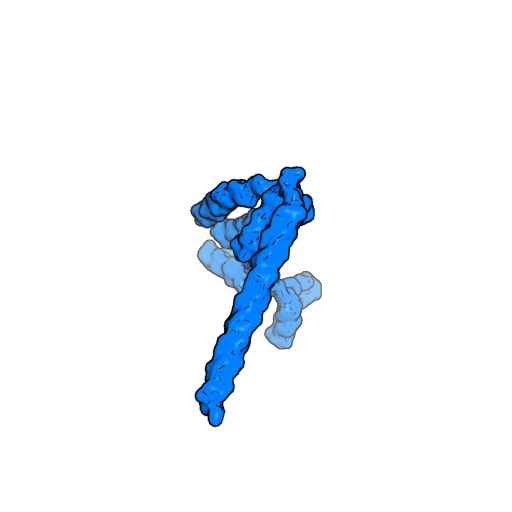GLN A N 1
ATOM 971 C CA . GLN A 1 117 ? -0.046 -2.422 -6.080 1.00 92.12 117 GLN A CA 1
ATOM 972 C C . GLN A 1 117 ? 1.430 -2.205 -6.446 1.00 92.12 117 GLN A C 1
ATOM 974 O O . GLN A 1 117 ? 1.750 -2.032 -7.621 1.00 92.12 117 GLN A O 1
ATOM 979 N N . SER A 1 118 ? 2.345 -2.282 -5.472 1.00 88.69 118 SER A N 1
ATOM 980 C CA . SER A 1 118 ? 3.786 -2.194 -5.744 1.00 88.69 118 SER A CA 1
ATOM 981 C C . SER A 1 118 ? 4.287 -3.333 -6.647 1.00 88.69 118 SER A C 1
ATOM 983 O O . SER A 1 118 ? 5.110 -3.098 -7.533 1.00 88.69 118 SER A O 1
ATOM 985 N N . LEU A 1 119 ? 3.738 -4.546 -6.489 1.00 86.38 119 LEU A N 1
ATOM 986 C CA . LEU A 1 119 ? 4.049 -5.690 -7.348 1.00 86.38 119 LEU A CA 1
ATOM 987 C C . LEU A 1 119 ? 3.525 -5.482 -8.769 1.00 86.38 119 LEU A C 1
ATOM 989 O O . LEU A 1 119 ? 4.260 -5.734 -9.720 1.00 86.38 119 LEU A O 1
ATOM 993 N N . LEU A 1 120 ? 2.300 -4.974 -8.929 1.00 88.75 120 LEU A N 1
ATOM 994 C CA . LEU A 1 120 ? 1.726 -4.691 -10.249 1.00 88.75 120 LEU A CA 1
ATOM 995 C C . LEU A 1 120 ? 2.583 -3.710 -11.057 1.00 88.75 120 LEU A C 1
ATOM 997 O O . LEU A 1 120 ? 2.814 -3.933 -12.243 1.00 88.75 120 LEU A O 1
ATOM 1001 N N . PHE A 1 121 ? 3.118 -2.668 -10.418 1.00 86.25 121 PHE A N 1
ATOM 1002 C CA . PHE A 1 121 ? 4.026 -1.727 -11.081 1.00 86.25 121 PHE A CA 1
ATOM 1003 C C . PHE A 1 121 ? 5.393 -2.331 -11.437 1.00 86.25 121 PHE A C 1
ATOM 1005 O O . PHE A 1 121 ? 6.085 -1.815 -12.315 1.00 86.25 121 PHE A O 1
ATOM 1012 N N . LEU A 1 122 ? 5.779 -3.448 -10.815 1.00 80.38 122 LEU A N 1
ATOM 1013 C CA . LEU A 1 122 ? 7.006 -4.172 -11.140 1.00 80.38 122 LEU A CA 1
ATOM 1014 C C . LEU A 1 122 ? 6.833 -5.122 -12.342 1.00 80.38 122 LEU A C 1
ATOM 1016 O O . LEU A 1 122 ? 7.793 -5.343 -13.084 1.00 80.38 122 LEU A O 1
ATOM 1020 N N . ILE A 1 123 ? 5.621 -5.645 -12.572 1.00 84.19 123 ILE A N 1
ATOM 1021 C CA . ILE A 1 123 ? 5.300 -6.585 -13.663 1.00 84.19 123 ILE A CA 1
ATOM 1022 C C . ILE A 1 123 ? 5.779 -6.114 -15.047 1.00 84.19 123 ILE A C 1
ATOM 1024 O O . ILE A 1 123 ? 6.498 -6.882 -15.688 1.00 84.19 123 ILE A O 1
ATOM 1028 N N . PRO A 1 124 ? 5.461 -4.899 -15.539 1.00 83.06 124 PRO A N 1
ATOM 1029 C CA . PRO A 1 124 ? 5.863 -4.490 -16.888 1.00 83.06 124 PRO A CA 1
ATOM 1030 C C . PRO A 1 124 ? 7.386 -4.502 -17.080 1.00 83.06 124 PRO A C 1
ATOM 1032 O O . PRO A 1 124 ? 7.875 -4.928 -18.125 1.00 83.06 124 PRO A O 1
ATOM 1035 N N . ARG A 1 125 ? 8.158 -4.138 -16.046 1.00 76.81 125 ARG A N 1
ATOM 1036 C CA . ARG A 1 125 ? 9.626 -4.203 -16.080 1.00 76.81 125 ARG A CA 1
ATOM 1037 C C . ARG A 1 125 ? 10.137 -5.644 -16.113 1.00 76.81 125 ARG A C 1
ATOM 1039 O O . ARG A 1 125 ? 11.099 -5.933 -16.823 1.00 76.81 125 ARG A O 1
ATOM 1046 N N . LEU A 1 126 ? 9.513 -6.546 -15.354 1.00 76.19 126 LEU A N 1
ATOM 1047 C CA . LEU A 1 126 ? 9.868 -7.970 -15.366 1.00 76.19 126 LEU A CA 1
ATOM 1048 C C . LEU A 1 126 ? 9.579 -8.603 -16.726 1.00 76.19 126 LEU A C 1
ATOM 1050 O O . LEU A 1 126 ? 10.408 -9.363 -17.226 1.00 76.19 126 LEU A O 1
ATOM 1054 N N . ILE A 1 127 ? 8.447 -8.255 -17.340 1.00 84.50 127 ILE A N 1
ATOM 1055 C CA . ILE A 1 127 ? 8.091 -8.699 -18.690 1.00 84.50 127 ILE A CA 1
ATOM 1056 C C . ILE A 1 127 ? 9.118 -8.176 -19.693 1.00 84.50 127 ILE A C 1
ATOM 1058 O O . ILE A 1 127 ? 9.671 -8.970 -20.450 1.00 84.50 127 ILE A O 1
ATOM 1062 N N . TRP A 1 128 ? 9.434 -6.877 -19.654 1.00 77.94 128 TRP A N 1
ATOM 1063 C CA . TRP A 1 128 ? 10.427 -6.279 -20.547 1.00 77.94 128 TRP A CA 1
ATOM 1064 C C . TRP A 1 128 ? 11.796 -6.946 -20.418 1.00 77.94 128 TRP A C 1
ATOM 1066 O O . TRP A 1 128 ? 12.371 -7.358 -21.418 1.00 77.94 128 TRP A O 1
ATOM 1076 N N . SER A 1 129 ? 12.288 -7.135 -19.192 1.00 74.19 129 SER A N 1
ATOM 1077 C CA . SER A 1 129 ? 13.567 -7.803 -18.933 1.00 74.19 129 SER A CA 1
ATOM 1078 C C . SER A 1 129 ? 13.570 -9.267 -19.385 1.00 74.19 129 SER A C 1
ATOM 1080 O O . SER A 1 129 ? 14.563 -9.744 -19.938 1.00 74.19 129 SER A O 1
ATOM 1082 N N . SER A 1 130 ? 12.459 -9.979 -19.192 1.00 77.31 130 SER A N 1
ATOM 1083 C CA . SER A 1 130 ? 12.324 -11.376 -19.614 1.00 77.31 130 SER A CA 1
ATOM 1084 C C . SER A 1 130 ? 12.276 -11.506 -21.134 1.00 77.31 130 SER A C 1
ATOM 1086 O O . SER A 1 130 ? 12.845 -12.442 -21.693 1.00 77.31 130 SER A O 1
ATOM 1088 N N . PHE A 1 131 ? 11.603 -10.573 -21.807 1.00 78.75 131 PHE A N 1
ATOM 1089 C CA . PHE A 1 131 ? 11.476 -10.562 -23.257 1.00 78.75 131 PHE A CA 1
ATOM 1090 C C . PHE A 1 131 ? 12.768 -10.102 -23.936 1.00 78.75 131 PHE A C 1
ATOM 1092 O O . PHE A 1 131 ? 13.234 -10.764 -24.861 1.00 78.75 131 PHE A O 1
ATOM 1099 N N . SER A 1 132 ? 13.407 -9.039 -23.441 1.00 75.50 132 SER A N 1
ATOM 1100 C CA . SER A 1 132 ? 14.670 -8.535 -23.993 1.00 75.50 132 SER A CA 1
ATOM 1101 C C . SER A 1 132 ? 15.801 -9.559 -23.872 1.00 75.50 132 SER A C 1
ATOM 1103 O O . SER A 1 132 ? 16.530 -9.773 -24.838 1.00 75.50 132 SER A O 1
ATOM 1105 N N . SER A 1 133 ? 15.873 -10.286 -22.750 1.00 70.44 133 SER A N 1
ATOM 1106 C CA . SER A 1 133 ? 16.841 -11.380 -22.564 1.00 70.44 133 SER A CA 1
ATOM 1107 C C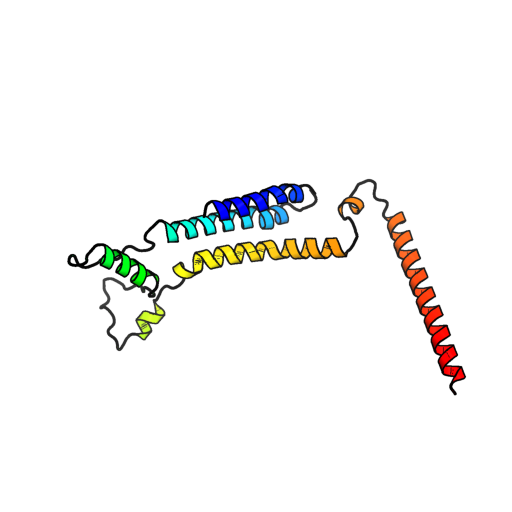 . SER A 1 133 ? 16.636 -12.525 -23.563 1.00 70.44 133 SER A C 1
ATOM 1109 O O . SER A 1 133 ? 17.598 -13.165 -23.976 1.00 70.44 133 SER A O 1
ATOM 1111 N N . ARG A 1 134 ? 15.387 -12.782 -23.979 1.00 76.69 134 ARG A N 1
ATOM 1112 C CA . ARG A 1 134 ? 15.053 -13.815 -24.977 1.00 76.69 134 ARG A CA 1
ATOM 1113 C C . ARG A 1 134 ? 15.254 -13.342 -26.415 1.00 76.69 134 ARG A C 1
ATOM 1115 O O . ARG A 1 134 ? 15.480 -14.173 -27.287 1.00 76.69 134 ARG A O 1
ATOM 1122 N N . CYS A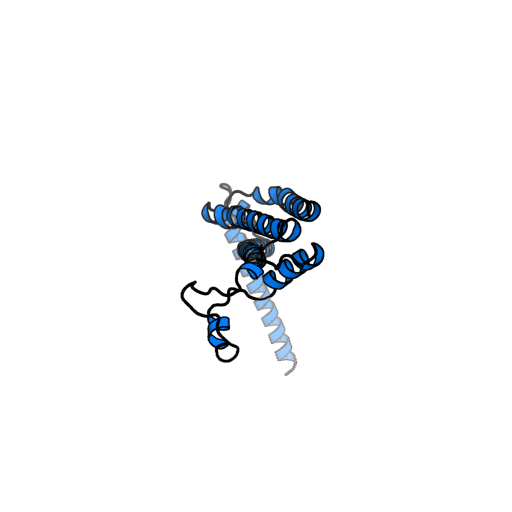 1 135 ? 15.188 -12.036 -26.668 1.00 71.94 135 CYS A N 1
ATOM 1123 C CA . CYS A 1 135 ? 15.331 -11.476 -28.011 1.00 71.94 135 CYS A CA 1
ATOM 1124 C C . CYS A 1 135 ? 16.781 -11.459 -28.518 1.00 71.94 135 CYS A C 1
ATOM 1126 O O . CYS A 1 135 ? 16.981 -11.266 -29.711 1.00 71.94 135 CYS A O 1
ATOM 1128 N N . GLY A 1 136 ? 17.793 -11.647 -27.656 1.00 67.06 136 GLY A N 1
ATOM 1129 C CA . GLY A 1 136 ? 19.207 -11.739 -28.062 1.00 67.06 136 GLY A CA 1
ATOM 1130 C C . GLY A 1 136 ? 19.785 -10.470 -28.710 1.00 67.06 136 GLY A C 1
ATOM 1131 O O . GLY A 1 136 ? 20.922 -10.475 -29.177 1.00 67.06 136 GLY A O 1
ATOM 1132 N N . ILE A 1 137 ? 19.015 -9.380 -28.745 1.00 65.69 137 ILE A N 1
ATOM 1133 C CA . ILE A 1 137 ? 19.384 -8.098 -29.342 1.00 65.69 137 ILE A CA 1
ATOM 1134 C C . ILE A 1 137 ? 19.708 -7.138 -28.201 1.00 65.69 137 ILE A C 1
ATOM 1136 O O . ILE A 1 137 ? 18.827 -6.729 -27.444 1.00 65.69 137 ILE A O 1
ATOM 1140 N N . ASN A 1 138 ? 20.981 -6.760 -28.085 1.00 64.50 138 ASN A N 1
ATOM 1141 C CA . ASN A 1 138 ? 21.395 -5.693 -27.182 1.00 64.50 138 ASN A CA 1
ATOM 1142 C C . ASN A 1 138 ? 20.917 -4.354 -27.751 1.00 64.50 138 ASN A C 1
ATOM 1144 O O . ASN A 1 138 ? 21.559 -3.789 -28.635 1.00 64.50 138 ASN A O 1
ATOM 1148 N N . LEU A 1 139 ? 19.797 -3.842 -27.234 1.00 65.31 139 LEU A N 1
ATOM 1149 C CA . LEU A 1 139 ? 19.213 -2.562 -27.655 1.00 65.31 139 LEU A CA 1
ATOM 1150 C C . LEU A 1 139 ? 20.236 -1.415 -27.567 1.00 65.31 139 LEU A C 1
ATOM 1152 O O . LEU A 1 139 ? 20.324 -0.586 -28.464 1.00 65.31 139 LEU A O 1
ATOM 1156 N N . GLN A 1 140 ? 21.092 -1.459 -26.546 1.00 65.94 140 GLN A N 1
ATOM 1157 C CA . GLN A 1 140 ? 22.178 -0.506 -26.319 1.00 65.94 140 GLN A CA 1
ATOM 1158 C C . GLN A 1 140 ? 23.219 -0.500 -27.454 1.00 65.94 140 GLN A C 1
ATOM 1160 O O . GLN A 1 140 ? 23.779 0.537 -27.796 1.00 65.94 140 GLN A O 1
ATOM 1165 N N . HIS A 1 141 ? 23.454 -1.655 -28.084 1.00 64.12 141 HIS A N 1
ATOM 1166 C CA . HIS A 1 141 ? 24.318 -1.754 -29.257 1.00 64.12 141 HIS A CA 1
ATOM 1167 C C . HIS A 1 141 ? 23.628 -1.164 -30.493 1.00 64.12 141 HIS A C 1
ATOM 1169 O O . HIS A 1 141 ? 24.295 -0.531 -31.303 1.00 64.12 141 HIS A O 1
ATOM 1175 N N . CYS A 1 142 ? 22.306 -1.323 -30.626 1.00 64.31 142 CYS A N 1
ATOM 1176 C CA . CYS A 1 142 ? 21.520 -0.757 -31.727 1.00 64.31 142 CYS A CA 1
ATOM 1177 C C . CYS A 1 142 ? 21.359 0.767 -31.661 1.00 64.31 142 CYS A C 1
ATOM 1179 O O . CYS A 1 142 ? 21.267 1.410 -32.701 1.00 64.31 142 CYS A O 1
ATOM 1181 N N . LEU A 1 143 ? 21.311 1.329 -30.453 1.00 68.31 143 LEU A N 1
ATOM 1182 C CA . LEU A 1 143 ? 21.157 2.767 -30.216 1.00 68.31 143 LEU A CA 1
ATOM 1183 C C . LEU A 1 143 ? 22.502 3.500 -30.147 1.00 68.31 143 LEU A C 1
ATOM 1185 O O . LEU A 1 143 ? 22.542 4.730 -30.147 1.00 68.31 143 LEU A O 1
ATOM 1189 N N . SER A 1 144 ? 23.617 2.761 -30.125 1.00 75.50 144 SER A N 1
ATOM 1190 C CA . SER A 1 144 ? 24.940 3.368 -30.163 1.00 75.50 144 SER A CA 1
ATOM 1191 C C . SER A 1 144 ? 25.144 4.135 -31.483 1.00 75.50 144 SER A C 1
ATOM 1193 O O . SER A 1 144 ? 24.815 3.620 -32.552 1.00 75.50 144 SER A O 1
ATOM 1195 N N . PRO A 1 145 ? 25.733 5.344 -31.458 1.00 71.94 145 PRO A N 1
ATOM 1196 C CA . PRO A 1 145 ? 25.942 6.151 -32.665 1.00 71.94 145 PRO A CA 1
ATOM 1197 C C . PRO A 1 145 ? 26.871 5.502 -33.708 1.00 71.94 145 PRO A C 1
ATOM 1199 O O . PRO A 1 145 ? 26.967 5.989 -34.829 1.00 71.94 145 PRO A O 1
ATOM 1202 N N . GLN A 1 146 ? 27.544 4.401 -33.361 1.00 71.69 146 GLN A N 1
ATOM 1203 C CA . GLN A 1 146 ? 28.394 3.616 -34.264 1.00 71.69 146 GLN A CA 1
ATOM 1204 C C . GLN A 1 146 ? 27.647 2.441 -34.924 1.00 71.69 146 GLN A C 1
ATOM 1206 O O . GLN A 1 146 ? 28.241 1.670 -35.679 1.00 71.69 146 GLN A O 1
ATOM 1211 N N . PHE A 1 147 ? 26.357 2.262 -34.632 1.00 72.31 147 PHE A N 1
ATOM 1212 C CA . PHE A 1 147 ? 25.584 1.133 -35.127 1.00 72.31 147 PHE A CA 1
ATOM 1213 C C . PHE A 1 147 ? 25.198 1.297 -36.599 1.00 72.31 147 PHE A C 1
ATOM 1215 O O . PHE A 1 147 ? 24.320 2.082 -36.956 1.00 72.31 147 PHE A O 1
ATOM 1222 N N . ASP A 1 148 ? 25.811 0.489 -37.464 1.00 76.69 148 ASP A N 1
ATOM 1223 C CA . ASP A 1 148 ? 25.416 0.411 -38.867 1.00 76.69 148 ASP A CA 1
ATOM 1224 C C . ASP A 1 148 ? 24.199 -0.514 -39.064 1.00 76.69 148 ASP A C 1
ATOM 1226 O O . ASP A 1 148 ? 24.287 -1.751 -39.036 1.00 76.69 148 ASP A O 1
ATOM 1230 N N . TYR A 1 149 ? 23.043 0.103 -39.322 1.00 73.06 149 TYR A N 1
ATOM 1231 C CA . TYR A 1 149 ? 21.791 -0.596 -39.620 1.00 73.06 149 TYR A CA 1
ATOM 1232 C C . TYR A 1 149 ? 21.889 -1.480 -40.876 1.00 73.06 149 TYR A C 1
ATOM 1234 O O . TYR A 1 149 ? 21.186 -2.494 -40.983 1.00 73.06 149 TYR A O 1
ATOM 1242 N N . ARG A 1 150 ? 22.760 -1.120 -41.829 1.00 74.69 150 ARG A N 1
ATOM 1243 C CA . ARG A 1 150 ? 22.916 -1.815 -43.107 1.00 74.69 150 ARG A CA 1
ATOM 1244 C C . ARG A 1 150 ? 23.581 -3.173 -42.894 1.00 74.69 150 ARG A C 1
ATOM 1246 O O . ARG A 1 150 ? 23.048 -4.185 -43.351 1.00 74.69 150 ARG A O 1
ATOM 1253 N N . THR A 1 151 ? 24.657 -3.225 -42.109 1.00 75.19 151 THR A N 1
ATOM 1254 C CA . THR A 1 151 ? 25.341 -4.474 -41.737 1.00 75.19 151 THR A CA 1
ATOM 1255 C C . THR A 1 151 ? 24.430 -5.452 -40.977 1.00 75.19 151 THR A C 1
ATOM 1257 O O . THR A 1 151 ? 24.427 -6.649 -41.279 1.00 75.19 151 THR A O 1
ATOM 1260 N N . SER A 1 152 ? 23.598 -4.974 -40.041 1.00 69.94 152 SER A N 1
ATOM 1261 C CA . SER A 1 152 ? 22.630 -5.841 -39.339 1.00 69.94 152 SER A CA 1
ATOM 1262 C C . SER A 1 152 ? 21.533 -6.379 -40.263 1.00 69.94 152 SER A C 1
ATOM 1264 O O . SER A 1 152 ? 21.216 -7.568 -40.203 1.00 69.94 152 SER A O 1
ATOM 1266 N N . ARG A 1 153 ? 20.992 -5.554 -41.174 1.00 73.56 153 ARG A N 1
ATOM 1267 C CA . ARG A 1 153 ? 20.018 -6.021 -42.177 1.00 73.56 153 ARG A CA 1
ATOM 1268 C C . ARG A 1 153 ? 20.590 -7.100 -43.097 1.00 73.56 153 ARG A C 1
ATOM 1270 O O . ARG A 1 153 ? 19.883 -8.064 -43.380 1.00 73.56 153 ARG A O 1
ATOM 1277 N N . TYR A 1 154 ? 21.843 -6.970 -43.541 1.00 75.56 154 TYR A N 1
ATOM 1278 C CA . TYR A 1 154 ? 22.483 -7.973 -44.403 1.00 75.56 154 TYR A CA 1
ATOM 1279 C C . TYR A 1 154 ? 22.616 -9.337 -43.715 1.00 75.56 154 TYR A C 1
ATOM 1281 O O . TYR A 1 154 ? 22.310 -10.358 -44.331 1.00 75.56 154 TYR A O 1
ATOM 1289 N N . LYS A 1 155 ? 22.992 -9.370 -42.427 1.00 76.62 155 LYS A N 1
ATOM 1290 C CA . LYS A 1 155 ? 23.068 -10.622 -41.649 1.00 76.62 155 LYS A CA 1
ATOM 1291 C C . LYS A 1 155 ? 21.706 -11.313 -41.546 1.00 76.62 155 LYS A C 1
ATOM 1293 O O . LYS A 1 155 ? 21.605 -12.505 -41.825 1.00 76.62 155 LYS A O 1
ATOM 1298 N N . VAL A 1 156 ? 20.655 -10.563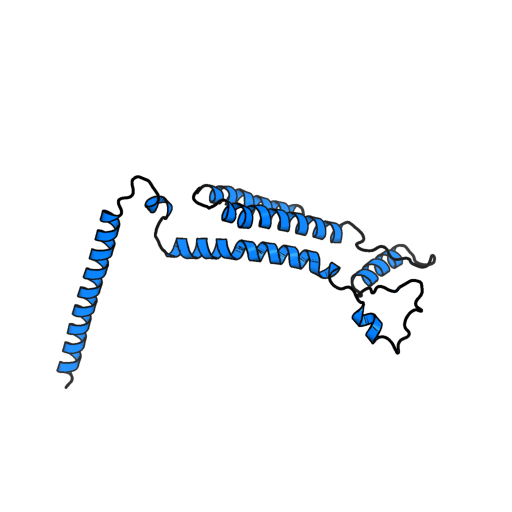 -41.203 1.00 79.38 156 VAL A N 1
ATOM 1299 C CA . VAL A 1 156 ? 19.287 -11.102 -41.079 1.00 79.38 156 VAL A CA 1
ATOM 1300 C C . VAL A 1 156 ? 18.755 -11.593 -42.428 1.00 79.38 156 VAL A C 1
ATOM 1302 O O . VAL A 1 156 ? 18.153 -12.666 -42.500 1.00 79.38 156 VAL A O 1
ATOM 1305 N N . HIS A 1 157 ? 19.009 -10.846 -43.507 1.00 81.75 157 HIS A N 1
ATOM 1306 C CA . HIS A 1 157 ? 18.605 -11.240 -44.853 1.00 81.75 157 HIS A CA 1
ATOM 1307 C C . HIS A 1 157 ? 19.288 -12.544 -45.285 1.00 81.75 157 HIS A C 1
ATOM 1309 O O . HIS A 1 157 ? 18.592 -13.479 -45.666 1.00 81.75 157 HIS A O 1
ATOM 1315 N N . ASN A 1 158 ? 20.612 -12.669 -45.132 1.00 82.75 158 ASN A N 1
ATOM 1316 C CA . ASN A 1 158 ? 21.327 -13.900 -45.491 1.00 82.75 158 ASN A CA 1
ATOM 1317 C C . ASN A 1 158 ? 20.853 -15.121 -44.694 1.00 82.75 158 ASN A C 1
ATOM 1319 O O . ASN A 1 158 ? 20.655 -16.182 -45.282 1.00 82.75 158 ASN A O 1
ATOM 1323 N N . ILE A 1 159 ? 20.625 -14.979 -43.384 1.00 84.38 159 ILE A N 1
ATOM 1324 C CA . ILE A 1 159 ? 20.129 -16.080 -42.540 1.00 84.38 159 ILE A CA 1
ATOM 1325 C C . ILE A 1 159 ? 18.739 -16.535 -43.003 1.00 84.38 159 ILE A C 1
ATOM 1327 O O . ILE A 1 159 ? 18.489 -17.731 -43.134 1.00 84.38 159 ILE A O 1
ATOM 1331 N N . THR A 1 160 ? 17.848 -15.590 -43.303 1.00 84.31 160 THR A N 1
ATOM 1332 C CA . THR A 1 160 ? 16.476 -15.891 -43.739 1.00 84.31 160 THR A CA 1
ATOM 1333 C C . THR A 1 160 ? 16.466 -16.562 -45.112 1.00 84.31 160 THR A C 1
ATOM 1335 O O . THR A 1 160 ? 15.758 -17.545 -45.328 1.00 84.31 160 THR A O 1
ATOM 1338 N N . THR A 1 161 ? 17.297 -16.079 -46.036 1.00 89.88 161 THR A N 1
ATOM 1339 C CA . THR A 1 161 ? 17.458 -16.682 -47.362 1.00 89.88 161 THR A CA 1
ATOM 1340 C C . THR A 1 161 ? 18.023 -18.098 -47.254 1.00 89.88 161 THR A C 1
ATOM 1342 O O . THR A 1 161 ? 17.498 -19.011 -47.888 1.00 89.88 161 THR A O 1
ATOM 1345 N N . MET A 1 162 ? 19.026 -18.319 -46.398 1.00 87.69 162 MET A N 1
ATOM 1346 C CA . MET A 1 162 ? 19.607 -19.646 -46.193 1.00 87.69 162 MET A CA 1
ATOM 1347 C C . MET A 1 162 ? 18.607 -20.628 -45.554 1.00 87.69 162 MET A C 1
ATOM 1349 O O . MET A 1 162 ? 18.492 -21.763 -46.012 1.00 87.69 162 MET A O 1
ATOM 1353 N N . LEU A 1 163 ? 17.826 -20.194 -44.559 1.00 87.06 163 LEU A N 1
ATOM 1354 C CA . LEU A 1 163 ? 16.770 -21.016 -43.950 1.00 87.06 163 LEU A CA 1
ATOM 1355 C C . LEU A 1 163 ? 15.678 -21.393 -44.956 1.00 87.06 163 LEU A C 1
ATOM 1357 O O . LEU A 1 163 ? 15.248 -22.544 -44.987 1.00 87.06 163 LEU A O 1
ATOM 1361 N N . ASN A 1 164 ? 15.272 -20.461 -45.820 1.00 90.19 164 ASN A N 1
ATOM 1362 C CA . ASN A 1 164 ? 14.298 -20.737 -46.875 1.00 90.19 164 ASN A CA 1
ATOM 1363 C C . ASN A 1 164 ? 14.826 -21.748 -47.904 1.00 90.19 164 ASN A C 1
ATOM 1365 O O . ASN A 1 164 ? 14.066 -22.591 -48.383 1.00 90.19 164 ASN A O 1
ATOM 1369 N N . LEU A 1 165 ? 16.122 -21.700 -48.231 1.00 91.25 165 LEU A N 1
ATOM 1370 C CA . LEU A 1 165 ? 16.757 -22.687 -49.108 1.00 91.25 165 LEU A CA 1
ATOM 1371 C C . LEU A 1 165 ? 16.823 -24.070 -48.454 1.00 91.25 165 LEU A C 1
ATOM 1373 O O . LEU A 1 165 ? 16.459 -25.056 -49.090 1.00 91.25 165 LEU A O 1
ATOM 1377 N N . LEU A 1 166 ? 17.208 -24.148 -47.179 1.00 91.00 166 LEU A N 1
ATOM 1378 C CA . LEU A 1 166 ? 17.231 -25.407 -46.429 1.00 91.00 166 LEU A CA 1
ATOM 1379 C C . LEU A 1 166 ? 15.831 -26.012 -46.268 1.00 91.00 166 LEU A C 1
ATOM 1381 O O . LEU A 1 166 ? 15.662 -27.220 -46.421 1.00 91.00 166 LEU A O 1
ATOM 1385 N N . ALA A 1 167 ? 14.814 -25.187 -46.014 1.00 88.81 167 ALA A N 1
ATOM 1386 C CA . ALA A 1 167 ? 13.428 -25.637 -45.937 1.00 88.81 167 ALA A CA 1
ATOM 1387 C C . ALA A 1 167 ? 12.941 -26.214 -47.278 1.00 88.81 167 ALA A C 1
ATOM 1389 O O . ALA A 1 167 ? 12.305 -27.267 -47.301 1.00 88.81 167 ALA A O 1
ATOM 1390 N N . ARG A 1 168 ? 13.294 -25.575 -48.403 1.00 89.12 168 ARG A N 1
ATOM 1391 C CA . ARG A 1 168 ? 12.979 -26.085 -49.749 1.00 89.12 168 ARG A CA 1
ATOM 1392 C C . ARG A 1 168 ? 13.727 -27.376 -50.079 1.00 89.12 168 ARG A C 1
ATOM 1394 O O . ARG A 1 168 ? 13.116 -28.286 -50.629 1.00 89.12 168 ARG A O 1
ATOM 1401 N N . ALA A 1 169 ? 15.007 -27.475 -49.719 1.00 87.38 169 ALA A N 1
ATOM 1402 C CA . ALA A 1 169 ? 15.788 -28.698 -49.902 1.00 87.38 169 ALA A CA 1
ATOM 1403 C C . ALA A 1 169 ? 15.177 -29.869 -49.116 1.00 87.38 169 ALA A C 1
ATOM 1405 O O . ALA A 1 169 ? 14.937 -30.936 -49.675 1.00 87.38 169 ALA A O 1
ATOM 1406 N N . LYS A 1 170 ? 14.799 -29.631 -47.854 1.00 88.50 170 LYS A N 1
ATOM 1407 C CA . LYS A 1 170 ? 14.137 -30.634 -47.014 1.00 88.50 170 LYS A CA 1
ATOM 1408 C C . LYS A 1 170 ? 12.783 -31.080 -47.578 1.00 88.50 170 LYS A C 1
ATOM 1410 O O . LYS A 1 170 ? 12.452 -32.260 -47.508 1.00 88.50 170 LYS A O 1
ATOM 1415 N N . GLN A 1 171 ? 12.008 -30.159 -48.153 1.00 86.75 171 GLN A N 1
ATOM 1416 C CA . GLN A 1 171 ? 10.730 -30.490 -48.788 1.00 86.75 171 GLN A CA 1
ATOM 1417 C C . GLN A 1 171 ? 10.917 -31.352 -50.043 1.00 86.75 171 GLN A C 1
ATOM 1419 O O . GLN A 1 171 ? 10.134 -32.266 -50.292 1.00 86.75 171 GLN A O 1
ATOM 1424 N N . HIS A 1 172 ? 11.959 -31.074 -50.827 1.00 85.50 172 HIS A N 1
ATOM 1425 C CA . HIS A 1 172 ? 12.284 -31.860 -52.009 1.00 85.50 172 HIS A CA 1
ATOM 1426 C C . HIS A 1 172 ? 12.666 -33.303 -51.642 1.00 85.50 172 HIS A C 1
ATOM 1428 O O . HIS A 1 172 ? 12.168 -34.239 -52.266 1.00 85.50 172 HIS A O 1
ATOM 1434 N N . ASP A 1 173 ? 13.477 -33.497 -50.597 1.00 85.31 173 ASP A N 1
ATOM 1435 C CA . ASP A 1 173 ? 13.837 -34.837 -50.112 1.00 85.31 173 ASP A CA 1
ATOM 1436 C C . ASP A 1 173 ? 12.628 -35.610 -49.567 1.00 85.31 173 ASP A C 1
ATOM 1438 O O . ASP A 1 173 ? 12.487 -36.802 -49.841 1.00 85.31 173 ASP A O 1
ATOM 1442 N N . PHE A 1 174 ? 11.716 -34.938 -48.856 1.00 83.75 174 PHE A N 1
ATOM 1443 C CA . PHE A 1 174 ? 10.472 -35.549 -48.376 1.00 83.75 174 PHE A CA 1
ATOM 1444 C C . PHE A 1 174 ? 9.575 -36.020 -49.528 1.00 83.75 174 PHE A C 1
ATOM 1446 O O . PHE A 1 174 ? 9.093 -37.152 -49.523 1.00 83.75 174 PHE A O 1
ATOM 1453 N N . ASN A 1 175 ? 9.404 -35.182 -50.554 1.00 79.62 175 ASN A N 1
ATOM 1454 C CA . ASN A 1 175 ? 8.632 -35.553 -51.736 1.00 79.62 175 ASN A CA 1
ATOM 1455 C C . ASN A 1 175 ? 9.273 -36.738 -52.470 1.00 79.62 175 ASN A C 1
ATOM 1457 O O . ASN A 1 175 ? 8.552 -37.621 -52.913 1.00 79.62 175 ASN A O 1
ATOM 1461 N N . ARG A 1 176 ? 10.610 -36.796 -52.554 1.00 81.56 176 ARG A N 1
ATOM 1462 C CA . ARG A 1 176 ? 11.333 -37.902 -53.202 1.00 81.56 176 ARG A CA 1
ATOM 1463 C C . ARG A 1 176 ? 11.161 -39.240 -52.474 1.00 81.56 176 ARG A C 1
ATOM 1465 O O . ARG A 1 176 ? 11.135 -40.273 -53.131 1.00 81.56 176 ARG A O 1
ATOM 1472 N N . MET A 1 177 ? 11.040 -39.224 -51.144 1.00 75.12 177 MET A N 1
ATOM 1473 C CA . MET A 1 177 ? 10.727 -40.424 -50.359 1.00 75.12 177 MET A CA 1
ATOM 1474 C C . MET A 1 177 ? 9.294 -40.910 -50.618 1.00 75.12 177 MET A C 1
ATOM 1476 O O . MET A 1 177 ? 9.106 -42.087 -50.891 1.00 75.12 177 MET A O 1
ATOM 1480 N N . SER A 1 178 ? 8.305 -40.010 -50.667 1.00 73.00 178 SER A N 1
ATOM 1481 C CA . SER A 1 178 ? 6.907 -40.387 -50.934 1.00 73.00 178 SER A CA 1
ATOM 1482 C C . SER A 1 178 ? 6.663 -40.979 -52.329 1.00 73.00 178 SER A C 1
ATOM 1484 O O . SER A 1 178 ? 5.695 -41.716 -52.498 1.00 73.00 178 SER A O 1
ATOM 1486 N N . THR A 1 179 ? 7.477 -40.650 -53.336 1.00 72.69 179 THR A N 1
ATOM 1487 C CA . THR A 1 179 ? 7.322 -41.200 -54.695 1.00 72.69 179 THR A CA 1
ATOM 1488 C C . THR A 1 179 ? 7.924 -42.595 -54.853 1.00 72.69 179 THR A C 1
ATOM 1490 O O . THR A 1 179 ? 7.578 -43.276 -55.807 1.00 72.69 179 THR A O 1
ATOM 1493 N N . ASN A 1 180 ? 8.828 -43.011 -53.961 1.00 65.69 180 ASN A N 1
ATOM 1494 C CA . ASN A 1 180 ? 9.457 -44.335 -54.012 1.00 65.69 180 ASN A CA 1
ATOM 1495 C C . ASN A 1 180 ? 8.639 -45.423 -53.290 1.00 65.69 180 ASN A C 1
ATOM 1497 O O . ASN A 1 180 ? 8.945 -46.600 -53.458 1.00 65.69 180 ASN A O 1
ATOM 1501 N N . ASP A 1 181 ? 7.628 -45.032 -52.509 1.00 60.47 181 ASP A N 1
ATOM 1502 C CA . ASP A 1 181 ? 6.756 -45.942 -51.753 1.00 60.47 181 ASP A CA 1
ATOM 1503 C C . ASP A 1 181 ? 5.427 -46.272 -52.482 1.00 60.47 181 ASP A C 1
ATOM 1505 O O . ASP A 1 181 ? 4.613 -47.023 -51.943 1.00 60.47 181 ASP A O 1
ATOM 1509 N N . ASN A 1 182 ? 5.209 -45.740 -53.696 1.00 53.38 182 ASN A N 1
ATOM 1510 C CA . ASN A 1 182 ? 4.078 -46.055 -54.591 1.00 53.38 182 ASN A CA 1
ATOM 1511 C C . ASN A 1 182 ? 4.558 -46.812 -55.834 1.00 53.38 182 ASN A C 1
ATOM 1513 O O . ASN A 1 182 ? 3.818 -47.711 -56.290 1.00 53.38 182 ASN A O 1
#

pLDDT: mean 78.0, std 13.42, range [38.09, 94.19]

Foldseek 3Di:
DCVVVVVVVVVVVVCVVVVPDPPDDPVLCCQLPVLLVVLVVVLVVLVVCVPPHQPDQDDDDPPDDPVRRSVVSVVPVVDWAFDDDPPDDDDDPVVVVVRVVRTDDVSVCVSVVSNVVSVVSNVVVVVVVVVVVVVPDPVSQCPPPPDDPVVVVVVVVVVVVVVVVVVVVVVVVVVVVVVVVD

Secondary structure (DSSP, 8-state):
-HHHHHHHHHHHHHTTGGG------HHHHIIIIIIHHHHHHHHHHHHHHHHHS-S------TT--HHHHHHHHHHHHHSPEE---TTSPPPPGGGHHHHHHTEE-HHHHHHHHHHHHHHHHHHHHHHHHHHHHHH---HHHHHSTT--HHHHHHHHHHHHHHHHHHHHHHHHHHHHHHHH--